Protein AF-A0A938M8X5-F1 (afdb_monomer)

pLDDT: mean 92.8, std 8.5, range [55.0, 98.38]

Sequence (76 aa):
MKTLSDVTKEALALPVEDRVVLAQRVWQSVEHFASPEIEKAWLDEADRRWQEIEEGKVRCHPADKVMKRARATLAR

Radius of gyration: 18.86 Å; Cα contacts (8 Å, |Δi|>4): 12; chains: 1; bounding box: 45×27×39 Å

Foldseek 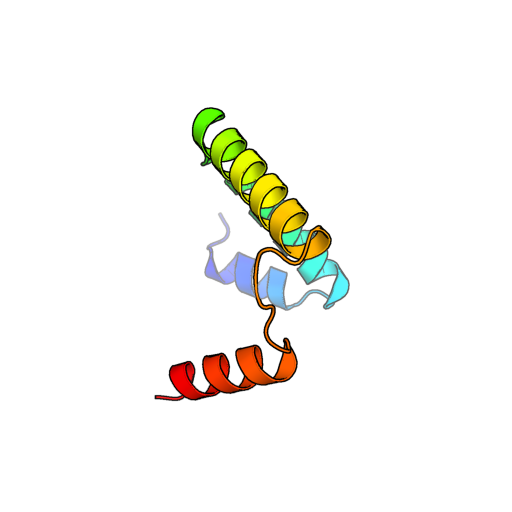3Di:
DDDPVRVVVVLVPDDPVVNVVVVVVVCVVVVVPDDPVRVVVVVVVVVVVVVCVVVVVDDDDDPVVVVVVVVVVVVD

Solvent-accessible surface area (backbone atoms only — not comparable to full-atom values): 4605 Å² total; per-residue (Å²): 132,83,50,72,68,56,52,50,53,57,51,68,71,44,59,71,70,57,36,52,55,49,51,50,54,56,47,61,74,54,63,76,72,57,53,73,66,54,52,48,54,52,50,55,51,51,53,52,54,51,51,33,49,78,72,59,75,48,87,84,74,64,64,69,62,52,52,53,54,54,54,60,63,72,75,110

Secondary structure (DSSP, 8-state):
---HHHHHHHHHHS-HHHHHHHHHHHHHHHGGGS-HHHHHHHHHHHHHHHHHHHTT-S----HHHHHHHHHHHHT-

Structure (mmCIF, N/CA/C/O backbo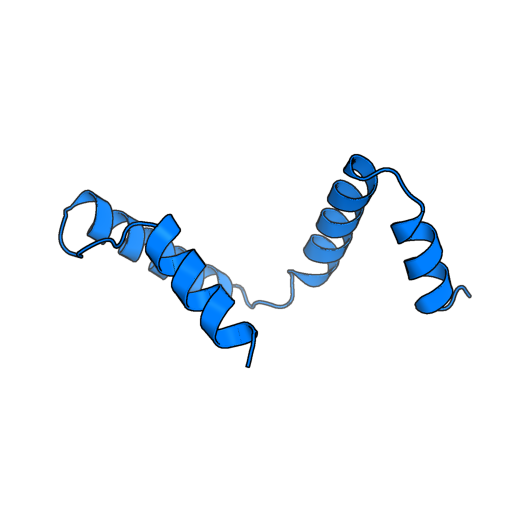ne):
data_AF-A0A938M8X5-F1
#
_entry.id   AF-A0A938M8X5-F1
#
loop_
_atom_site.group_PDB
_atom_site.id
_atom_site.type_symbol
_atom_site.label_atom_id
_atom_site.label_alt_id
_atom_site.label_comp_id
_atom_site.label_asym_id
_atom_site.label_entity_id
_atom_site.label_seq_id
_atom_site.pdbx_PDB_ins_code
_atom_site.Cartn_x
_atom_site.Cartn_y
_atom_site.Cartn_z
_atom_site.occupancy
_atom_site.B_iso_or_equiv
_atom_site.auth_seq_id
_atom_site.auth_comp_id
_atom_site.auth_asym_id
_atom_site.auth_atom_id
_atom_site.pdbx_PDB_model_num
ATOM 1 N N . MET A 1 1 ? 24.326 1.103 -20.937 1.00 77.44 1 MET A N 1
ATOM 2 C CA . MET A 1 1 ? 23.314 1.232 -19.865 1.00 77.44 1 MET A CA 1
ATOM 3 C C . MET A 1 1 ? 21.958 0.947 -20.492 1.00 77.44 1 MET A C 1
ATOM 5 O O . MET A 1 1 ? 21.742 1.439 -21.592 1.00 77.44 1 MET A O 1
ATOM 9 N N . LYS A 1 2 ? 21.102 0.121 -19.879 1.00 88.62 2 LYS A N 1
ATOM 10 C CA . LYS A 1 2 ? 19.750 -0.130 -20.412 1.00 88.62 2 LYS A CA 1
ATOM 11 C C . LYS A 1 2 ? 18.899 1.134 -20.276 1.00 88.62 2 LYS A C 1
ATOM 13 O O . LYS A 1 2 ? 19.038 1.847 -19.283 1.00 88.62 2 LYS A O 1
ATOM 18 N N . THR A 1 3 ? 18.052 1.425 -21.260 1.00 96.69 3 THR A N 1
ATOM 19 C CA . THR A 1 3 ? 17.085 2.529 -21.165 1.00 96.69 3 THR A CA 1
ATOM 20 C C . THR A 1 3 ? 15.870 2.106 -20.339 1.00 96.69 3 THR A C 1
ATOM 22 O O . THR A 1 3 ? 15.631 0.914 -20.145 1.00 96.69 3 THR A O 1
ATOM 25 N N . LEU A 1 4 ? 15.056 3.068 -19.886 1.00 95.69 4 LEU A N 1
ATOM 26 C CA . LEU A 1 4 ? 13.784 2.755 -19.226 1.00 95.69 4 LEU A CA 1
ATOM 27 C C . LEU A 1 4 ? 12.903 1.861 -20.113 1.00 95.69 4 LEU A C 1
ATOM 29 O O . LEU A 1 4 ? 12.321 0.905 -19.618 1.00 95.69 4 LEU A O 1
ATOM 33 N N . SER A 1 5 ? 12.866 2.120 -21.426 1.00 97.19 5 SER A N 1
ATOM 34 C CA . SER A 1 5 ? 12.097 1.304 -22.373 1.00 97.19 5 SER A CA 1
ATOM 35 C C . SER A 1 5 ? 12.584 -0.145 -22.416 1.00 97.19 5 SER A C 1
ATOM 37 O O . SER A 1 5 ? 11.759 -1.059 -22.419 1.00 97.19 5 SER A O 1
ATOM 39 N N . ASP A 1 6 ? 13.901 -0.364 -22.398 1.00 97.19 6 ASP A N 1
ATOM 40 C CA . ASP A 1 6 ? 14.480 -1.712 -22.392 1.00 97.19 6 ASP A CA 1
ATOM 41 C C . ASP A 1 6 ? 14.113 -2.460 -21.104 1.00 97.19 6 ASP A C 1
ATOM 43 O O . ASP A 1 6 ? 13.640 -3.593 -21.157 1.00 97.19 6 ASP A O 1
ATOM 47 N N . VAL A 1 7 ? 14.237 -1.797 -19.949 1.00 96.44 7 VAL A N 1
ATOM 48 C CA . VAL A 1 7 ? 13.892 -2.382 -18.641 1.00 96.44 7 VAL A CA 1
ATOM 49 C C . VAL A 1 7 ? 12.392 -2.664 -18.532 1.00 96.44 7 VAL A C 1
ATOM 51 O O . VAL A 1 7 ? 12.005 -3.717 -18.033 1.00 96.44 7 VAL A O 1
ATOM 54 N N . THR A 1 8 ? 11.530 -1.772 -19.029 1.00 96.62 8 THR A N 1
ATOM 55 C CA . THR A 1 8 ? 10.079 -1.997 -19.040 1.00 96.62 8 THR A CA 1
ATOM 56 C C . THR A 1 8 ? 9.708 -3.191 -19.912 1.00 96.62 8 THR A C 1
ATOM 58 O O . THR A 1 8 ? 8.895 -4.010 -19.493 1.00 96.62 8 THR A O 1
ATOM 61 N N . LYS A 1 9 ? 10.304 -3.329 -21.103 1.00 97.81 9 LYS A N 1
ATOM 62 C CA . LYS A 1 9 ? 10.051 -4.484 -21.980 1.00 97.81 9 LYS A CA 1
ATOM 63 C C . LYS A 1 9 ? 10.441 -5.796 -21.305 1.00 97.81 9 LYS A C 1
ATOM 65 O O . LYS A 1 9 ? 9.660 -6.740 -21.332 1.00 97.81 9 LYS A O 1
ATOM 70 N N . GLU A 1 10 ? 11.610 -5.837 -20.673 1.00 97.06 10 GLU A N 1
ATOM 71 C CA . GLU A 1 10 ? 12.073 -7.017 -19.938 1.00 97.06 10 GLU A CA 1
ATOM 72 C C . GLU A 1 10 ? 11.169 -7.340 -18.742 1.00 97.06 10 GLU A C 1
ATOM 74 O O . GLU A 1 10 ? 10.768 -8.488 -18.573 1.00 97.06 10 GLU A O 1
ATOM 79 N N . ALA A 1 11 ? 10.780 -6.331 -17.957 1.00 97.12 11 ALA A N 1
ATOM 80 C CA . ALA A 1 11 ? 9.868 -6.500 -16.829 1.00 97.12 11 ALA A CA 1
ATOM 81 C C . ALA A 1 11 ? 8.495 -7.028 -17.271 1.00 97.12 11 ALA A C 1
ATOM 83 O O . ALA A 1 11 ? 7.939 -7.915 -16.632 1.00 97.12 11 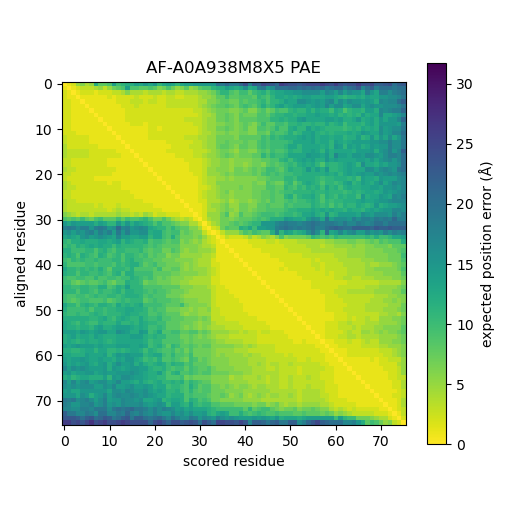ALA A O 1
ATOM 84 N N . LEU A 1 12 ? 7.943 -6.517 -18.376 1.00 97.19 12 LEU A N 1
ATOM 85 C CA . LEU A 1 12 ? 6.640 -6.949 -18.885 1.00 97.19 12 LEU A CA 1
ATOM 86 C C . LEU A 1 12 ? 6.666 -8.342 -19.532 1.00 97.19 12 LEU A C 1
ATOM 88 O O . LEU A 1 12 ? 5.612 -8.971 -19.622 1.00 97.19 12 LEU A O 1
ATOM 92 N N . ALA A 1 13 ? 7.838 -8.837 -19.939 1.00 97.88 13 ALA A N 1
ATOM 93 C CA . ALA A 1 13 ? 8.011 -10.188 -20.474 1.00 97.88 13 ALA A CA 1
ATOM 94 C C . ALA A 1 13 ? 8.007 -11.287 -19.392 1.00 97.88 13 ALA A C 1
ATOM 96 O O . ALA A 1 13 ? 7.872 -12.464 -19.723 1.00 97.88 13 ALA A O 1
ATOM 97 N N . LEU A 1 14 ? 8.145 -10.924 -18.111 1.00 98.19 14 LEU A N 1
ATOM 98 C CA . LEU A 1 14 ? 8.095 -11.871 -16.995 1.00 98.19 14 LEU A CA 1
ATOM 99 C C . LEU A 1 14 ? 6.680 -12.448 -16.791 1.00 98.19 14 LEU A C 1
ATOM 101 O O . LEU A 1 14 ? 5.693 -11.772 -17.114 1.00 98.19 14 LEU A O 1
ATOM 105 N N . PRO A 1 15 ? 6.548 -13.646 -16.189 1.00 98.31 15 PRO A N 1
ATOM 106 C CA . PRO A 1 15 ? 5.277 -14.152 -15.664 1.00 98.31 15 PRO A CA 1
ATOM 107 C C . PRO A 1 15 ? 4.600 -13.157 -14.711 1.00 98.31 15 PRO A C 1
ATOM 109 O O . PRO A 1 15 ? 5.262 -12.329 -14.086 1.00 98.31 15 PRO A O 1
ATOM 112 N N . VAL A 1 16 ? 3.268 -13.219 -14.597 1.00 96.75 16 VAL A N 1
ATOM 113 C CA . VAL A 1 16 ? 2.474 -12.256 -13.803 1.00 96.75 16 VAL A CA 1
ATOM 114 C C . VAL A 1 16 ? 2.965 -12.187 -12.357 1.00 96.75 16 VAL A C 1
ATOM 116 O O . VAL A 1 16 ? 3.095 -11.098 -11.805 1.00 96.75 16 VAL A O 1
ATOM 119 N N . GLU A 1 17 ? 3.263 -13.339 -11.770 1.00 97.19 17 GLU A N 1
ATOM 120 C CA . GLU A 1 17 ? 3.700 -13.509 -10.389 1.00 97.19 17 GLU A CA 1
ATOM 121 C C . GLU A 1 17 ? 5.021 -12.767 -10.143 1.00 97.19 17 GLU A C 1
ATOM 123 O O . GLU A 1 17 ? 5.134 -11.968 -9.210 1.00 97.19 17 GLU A O 1
ATOM 128 N N . ASP A 1 18 ? 5.984 -12.935 -11.048 1.00 97.88 18 ASP A N 1
ATOM 129 C CA . ASP A 1 18 ? 7.284 -12.267 -10.979 1.00 97.88 18 ASP A CA 1
ATOM 130 C C . ASP A 1 18 ? 7.165 -10.760 -11.220 1.00 97.88 18 ASP A C 1
ATOM 132 O O . ASP A 1 18 ? 7.875 -9.972 -10.589 1.00 97.88 18 ASP A O 1
ATOM 136 N N . ARG A 1 19 ? 6.233 -10.326 -12.081 1.00 98.06 19 ARG A N 1
ATOM 137 C CA . ARG A 1 19 ? 5.953 -8.895 -12.274 1.00 98.06 19 ARG A CA 1
ATOM 138 C C . ARG A 1 19 ? 5.428 -8.242 -11.006 1.00 98.06 19 ARG A C 1
ATOM 140 O O . ARG A 1 19 ? 5.828 -7.119 -10.713 1.00 98.06 19 ARG A O 1
ATOM 147 N N . VAL A 1 20 ? 4.562 -8.924 -10.257 1.00 97.12 20 VAL A N 1
ATOM 148 C CA . VAL A 1 20 ? 4.054 -8.423 -8.969 1.00 97.12 20 VAL A CA 1
ATOM 149 C C . VAL A 1 20 ? 5.200 -8.275 -7.971 1.00 97.12 20 VAL A C 1
ATOM 151 O O . VAL A 1 20 ? 5.341 -7.219 -7.354 1.00 97.12 20 VAL A O 1
ATOM 154 N N . VAL A 1 21 ? 6.068 -9.286 -7.861 1.00 97.62 21 VAL A N 1
ATOM 155 C CA . VAL A 1 21 ? 7.243 -9.228 -6.976 1.00 97.62 21 VAL A CA 1
ATOM 156 C C . VAL A 1 21 ? 8.192 -8.096 -7.382 1.00 97.62 21 VAL A C 1
ATOM 158 O O . VAL A 1 21 ? 8.667 -7.351 -6.524 1.00 97.62 21 VAL A O 1
ATOM 161 N N . LEU A 1 22 ? 8.461 -7.931 -8.680 1.00 97.25 22 LEU A N 1
ATOM 162 C CA . LEU A 1 22 ? 9.314 -6.856 -9.185 1.00 97.25 22 LEU A CA 1
ATOM 163 C C . LEU A 1 22 ? 8.705 -5.477 -8.912 1.00 97.25 22 LEU A C 1
ATOM 165 O O . LEU A 1 22 ? 9.411 -4.593 -8.429 1.00 97.25 22 LEU A O 1
ATOM 169 N N . ALA A 1 23 ? 7.407 -5.300 -9.168 1.00 96.31 23 ALA A N 1
ATOM 170 C CA . ALA A 1 23 ? 6.701 -4.055 -8.886 1.00 96.31 23 ALA A CA 1
ATOM 171 C C . ALA A 1 23 ? 6.789 -3.686 -7.399 1.00 96.31 23 ALA A C 1
ATOM 173 O O . ALA A 1 23 ? 7.102 -2.541 -7.084 1.00 96.31 23 ALA A O 1
ATOM 174 N N . GLN A 1 24 ? 6.614 -4.659 -6.497 1.00 94.38 24 GLN A N 1
ATOM 175 C CA . GLN A 1 24 ? 6.746 -4.436 -5.057 1.00 94.38 24 GLN A CA 1
ATOM 176 C C . GLN A 1 24 ? 8.158 -3.979 -4.672 1.00 94.38 24 GLN A C 1
ATOM 178 O O . GLN A 1 24 ? 8.309 -3.027 -3.915 1.00 94.38 24 GLN A O 1
ATOM 183 N N . ARG A 1 25 ? 9.204 -4.615 -5.215 1.00 94.94 25 ARG A N 1
ATOM 184 C CA . ARG A 1 25 ? 10.598 -4.223 -4.936 1.00 94.94 25 ARG A CA 1
ATOM 185 C C . ARG A 1 25 ? 10.910 -2.814 -5.435 1.00 94.94 25 ARG A C 1
ATOM 187 O O . ARG A 1 25 ? 11.569 -2.049 -4.736 1.00 94.94 25 ARG A O 1
ATOM 194 N N . VAL A 1 26 ? 10.440 -2.469 -6.636 1.00 93.62 26 VAL A N 1
ATOM 195 C CA . VAL A 1 26 ? 10.601 -1.116 -7.190 1.00 93.62 26 VAL A CA 1
ATOM 196 C C . VAL A 1 26 ? 9.863 -0.103 -6.322 1.00 93.62 26 VAL A C 1
ATOM 198 O O . VAL A 1 26 ? 10.440 0.928 -5.987 1.00 93.62 26 VAL A O 1
ATOM 201 N N . TRP A 1 27 ? 8.634 -0.412 -5.905 1.00 89.38 27 TRP A N 1
ATOM 202 C CA . TRP A 1 27 ? 7.861 0.443 -5.009 1.00 89.38 27 TRP A CA 1
ATOM 203 C C . TRP A 1 27 ? 8.591 0.684 -3.685 1.00 89.38 27 TRP A C 1
ATOM 205 O O . TRP A 1 27 ? 8.846 1.830 -3.334 1.00 89.38 27 TRP A O 1
ATOM 215 N N . GLN A 1 28 ? 9.044 -0.378 -3.017 1.00 86.75 28 GLN A N 1
ATOM 216 C CA . GLN A 1 28 ? 9.808 -0.274 -1.769 1.00 86.75 28 GLN A CA 1
ATOM 217 C C . GLN A 1 28 ? 11.084 0.561 -1.920 1.00 86.75 28 GLN A C 1
ATOM 219 O O . GLN A 1 28 ? 11.450 1.292 -1.008 1.00 86.75 28 GLN A O 1
ATOM 224 N N . SER A 1 29 ? 11.751 0.501 -3.079 1.00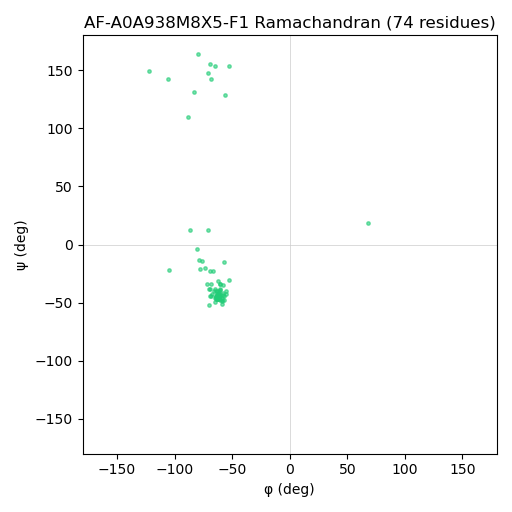 88.50 29 SER A N 1
ATOM 225 C CA . SER A 1 29 ? 12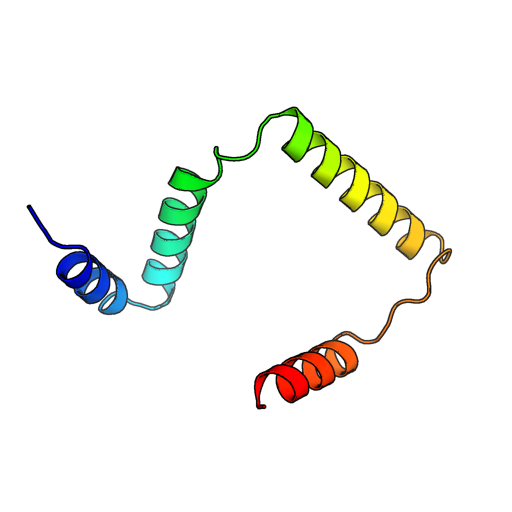.956 1.306 -3.323 1.00 88.50 29 SER A CA 1
ATOM 226 C C . SER A 1 29 ? 12.690 2.812 -3.382 1.00 88.50 29 SER A C 1
ATOM 228 O O . SER A 1 29 ? 13.611 3.599 -3.162 1.00 88.50 29 SER A O 1
ATOM 230 N N . VAL A 1 30 ? 11.451 3.215 -3.683 1.00 85.00 30 VAL A N 1
ATOM 231 C CA . VAL A 1 30 ? 11.055 4.626 -3.758 1.00 85.00 30 VAL A CA 1
ATOM 232 C C . VAL A 1 30 ? 10.239 5.075 -2.552 1.00 85.00 30 VAL A C 1
ATOM 234 O O . VAL A 1 30 ? 10.245 6.262 -2.266 1.00 85.00 30 VAL A O 1
ATOM 237 N N . GLU A 1 31 ? 9.603 4.157 -1.817 1.00 73.56 31 GLU A N 1
ATOM 238 C CA . GLU A 1 31 ? 8.688 4.399 -0.685 1.00 73.56 31 GLU A CA 1
ATOM 239 C C . GLU A 1 31 ? 9.295 5.219 0.471 1.00 73.56 31 GLU A C 1
ATOM 241 O O . GLU A 1 31 ? 8.571 5.819 1.258 1.00 73.56 31 GLU A O 1
ATOM 246 N N . HIS A 1 32 ? 10.619 5.375 0.513 1.00 68.75 32 HIS A N 1
ATOM 247 C CA . HIS A 1 32 ? 11.328 6.255 1.451 1.00 68.75 32 HIS A CA 1
ATOM 248 C C . HIS A 1 32 ? 11.152 7.768 1.187 1.00 68.75 32 HIS A C 1
ATOM 250 O O . HIS A 1 32 ? 11.896 8.578 1.737 1.00 68.75 32 HIS A O 1
ATOM 256 N N . PHE A 1 33 ? 10.213 8.179 0.326 1.00 63.34 33 PHE A N 1
ATOM 257 C CA . PHE A 1 33 ? 9.963 9.592 0.018 1.00 63.34 33 PHE A CA 1
ATOM 258 C C . PHE A 1 33 ? 9.163 10.325 1.107 1.00 63.34 33 PHE A C 1
ATOM 260 O O . PHE A 1 33 ? 9.179 11.557 1.148 1.00 63.34 33 PHE A O 1
ATOM 267 N N . ALA A 1 34 ? 8.431 9.597 1.956 1.00 69.94 34 ALA A N 1
ATOM 268 C CA . ALA A 1 34 ? 7.662 10.190 3.042 1.00 69.94 34 ALA A CA 1
ATOM 269 C C . ALA A 1 34 ? 8.573 10.442 4.248 1.00 69.94 34 ALA A C 1
ATOM 271 O O . ALA A 1 34 ? 9.319 9.560 4.670 1.00 69.94 34 ALA A O 1
ATOM 272 N N . SER A 1 35 ? 8.518 11.649 4.815 1.00 84.44 35 SER A N 1
ATOM 273 C CA . SER A 1 35 ? 9.195 11.904 6.085 1.00 84.44 35 SER A CA 1
ATOM 274 C C . SER A 1 35 ? 8.542 11.067 7.199 1.00 84.44 35 SER A C 1
ATOM 276 O O . SER A 1 35 ? 7.346 10.763 7.097 1.00 84.44 35 SER A O 1
ATOM 278 N N . PRO A 1 36 ? 9.269 10.717 8.277 1.00 86.69 36 PRO A N 1
ATOM 279 C CA . PRO A 1 36 ? 8.701 9.966 9.401 1.00 86.69 36 PRO A CA 1
ATOM 280 C C . PRO A 1 36 ? 7.429 10.603 9.981 1.00 86.69 36 PRO A C 1
ATOM 282 O O . PRO A 1 36 ? 6.535 9.914 10.468 1.00 86.69 36 PRO A O 1
ATOM 285 N N . GLU A 1 37 ? 7.314 11.930 9.905 1.00 90.00 37 GLU A N 1
ATOM 286 C CA . GLU A 1 37 ? 6.132 12.672 10.342 1.00 90.00 37 GLU A CA 1
ATOM 287 C C . GLU A 1 37 ? 4.923 12.424 9.431 1.00 90.00 37 GLU A C 1
ATOM 289 O O . GLU A 1 37 ? 3.802 12.309 9.926 1.00 90.00 37 GLU A O 1
ATOM 294 N N . ILE A 1 38 ? 5.137 12.323 8.114 1.00 88.75 38 ILE A N 1
ATOM 295 C CA . ILE A 1 38 ? 4.082 12.002 7.143 1.00 88.75 38 ILE A CA 1
ATOM 296 C C . ILE A 1 38 ? 3.630 10.554 7.327 1.00 88.75 38 ILE A C 1
ATOM 298 O O . ILE A 1 38 ? 2.427 10.303 7.357 1.00 88.75 38 ILE A O 1
ATOM 302 N N . GLU A 1 39 ? 4.573 9.624 7.492 1.00 87.81 39 GLU A N 1
ATOM 303 C CA . GLU A 1 39 ? 4.267 8.214 7.753 1.00 87.81 39 GLU A CA 1
ATOM 304 C C . GLU A 1 39 ? 3.430 8.064 9.028 1.00 87.81 39 GLU A C 1
ATOM 306 O O . GLU A 1 39 ? 2.364 7.447 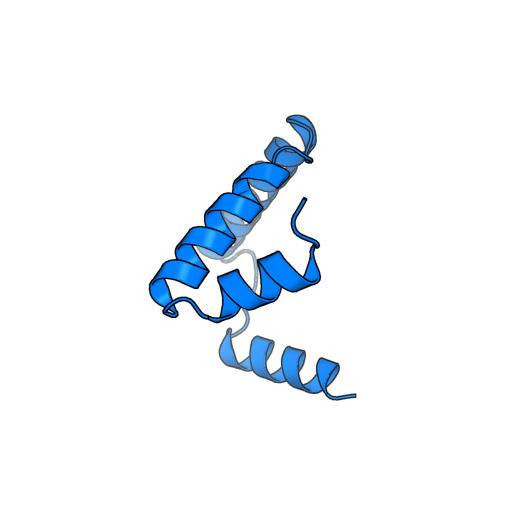9.008 1.00 87.81 39 GLU A O 1
ATOM 311 N N . LYS A 1 40 ? 3.845 8.724 10.116 1.00 91.81 40 LYS A N 1
ATOM 312 C CA . LYS A 1 40 ? 3.083 8.739 11.364 1.00 91.81 40 LYS A CA 1
ATOM 313 C C . LYS A 1 40 ? 1.677 9.313 11.176 1.00 91.81 40 LYS A C 1
ATOM 315 O O . LYS A 1 40 ? 0.712 8.694 11.606 1.00 91.81 40 LYS A O 1
ATOM 320 N N . ALA A 1 41 ? 1.546 10.464 10.515 1.00 94.81 41 ALA A N 1
ATOM 321 C CA . ALA A 1 41 ? 0.242 11.085 10.285 1.00 94.81 41 ALA A CA 1
ATOM 322 C C . ALA A 1 41 ? -0.701 10.190 9.459 1.00 94.81 41 ALA A C 1
ATOM 324 O O . ALA A 1 41 ? -1.910 10.192 9.684 1.00 94.81 41 ALA A O 1
ATOM 325 N N . TRP A 1 42 ? -0.159 9.415 8.515 1.00 93.12 42 TRP A N 1
ATOM 326 C CA . TRP A 1 42 ? -0.929 8.437 7.745 1.00 93.12 42 TRP A CA 1
ATOM 327 C C . TRP A 1 42 ? -1.406 7.266 8.603 1.00 93.12 42 TRP A C 1
ATOM 329 O O . TRP A 1 42 ? -2.572 6.885 8.495 1.00 93.12 42 TRP A O 1
ATOM 339 N N . LEU A 1 43 ? -0.534 6.718 9.451 1.00 94.75 43 LEU A N 1
ATOM 340 C CA . LEU A 1 43 ? -0.884 5.626 10.363 1.00 94.75 43 LEU A CA 1
ATOM 341 C C . LEU A 1 43 ? -1.939 6.067 11.386 1.00 94.75 43 LEU A C 1
ATOM 343 O O . LEU A 1 43 ? -2.963 5.400 11.522 1.00 94.75 43 LEU A O 1
ATOM 347 N N . ASP A 1 44 ? -1.746 7.231 12.011 1.00 97.50 44 ASP A N 1
ATOM 348 C CA . ASP A 1 44 ? -2.688 7.799 12.985 1.00 97.50 44 ASP A CA 1
ATOM 349 C C . ASP A 1 44 ? -4.089 7.982 12.362 1.00 97.50 44 ASP A C 1
ATOM 351 O O . ASP A 1 44 ? -5.114 7.665 12.971 1.00 97.50 44 ASP A O 1
ATOM 355 N N . GLU A 1 45 ? -4.153 8.464 11.117 1.00 97.75 45 GLU A N 1
ATOM 356 C CA . GLU A 1 45 ? -5.414 8.641 10.392 1.00 97.75 45 GLU A CA 1
ATOM 357 C C . GLU A 1 45 ? -6.059 7.306 9.990 1.00 97.75 45 GLU A C 1
ATOM 359 O O . GLU A 1 45 ? -7.287 7.177 10.035 1.00 97.75 45 GLU A O 1
ATOM 364 N N . ALA A 1 46 ? -5.260 6.312 9.594 1.00 97.38 46 ALA A N 1
ATOM 365 C CA . ALA A 1 46 ? -5.757 4.983 9.254 1.00 97.38 46 ALA A CA 1
ATOM 366 C C . ALA A 1 46 ? -6.392 4.300 10.475 1.00 97.38 46 ALA A C 1
ATOM 368 O O . ALA A 1 46 ? -7.529 3.827 10.380 1.00 97.38 46 ALA A O 1
ATOM 369 N N . ASP A 1 47 ? -5.711 4.331 11.622 1.00 98.19 47 ASP A N 1
ATOM 370 C CA . ASP A 1 47 ? -6.207 3.769 12.881 1.00 98.19 47 ASP A CA 1
ATOM 371 C C . ASP A 1 47 ? -7.478 4.481 13.351 1.00 98.19 47 ASP A C 1
ATOM 373 O O . ASP A 1 47 ? -8.469 3.829 13.693 1.00 98.19 47 ASP A O 1
ATOM 377 N N . ARG A 1 48 ? -7.503 5.820 13.290 1.00 98.25 48 ARG A N 1
ATOM 378 C CA . ARG A 1 48 ? -8.696 6.609 13.629 1.00 98.25 48 ARG A CA 1
ATOM 379 C C . ARG A 1 48 ? -9.898 6.208 12.772 1.00 98.25 48 ARG A C 1
ATOM 381 O O . ARG A 1 48 ? -10.987 5.986 13.300 1.00 98.25 48 ARG A O 1
ATOM 388 N N . ARG A 1 49 ? -9.721 6.099 11.449 1.00 97.38 49 ARG A N 1
ATOM 389 C CA . ARG A 1 49 ? -10.807 5.705 10.531 1.00 97.38 49 ARG A CA 1
ATOM 390 C C . ARG A 1 49 ? -11.280 4.283 10.775 1.00 97.38 49 ARG A C 1
ATOM 392 O O . ARG A 1 49 ? -12.476 4.027 10.674 1.00 97.38 49 ARG A O 1
ATOM 399 N N . TRP A 1 50 ? -10.362 3.370 11.075 1.00 97.75 50 TRP A N 1
ATOM 400 C CA . TRP A 1 50 ? -10.710 1.994 11.399 1.00 97.75 50 TRP A CA 1
ATOM 401 C C . TRP A 1 50 ? -11.581 1.922 12.658 1.00 97.75 50 TRP A C 1
ATOM 403 O O . TRP A 1 50 ? -12.650 1.314 12.629 1.00 97.75 50 TRP A O 1
ATOM 413 N N . GLN A 1 51 ? -11.194 2.626 13.724 1.00 98.38 51 GLN A N 1
ATOM 414 C CA . GLN A 1 51 ? -11.981 2.695 14.958 1.00 98.38 51 GLN A CA 1
ATOM 415 C C . GLN A 1 51 ? -13.372 3.296 14.731 1.00 98.38 51 GLN A C 1
ATOM 417 O O . GLN A 1 51 ? -14.361 2.752 15.208 1.00 98.38 51 GLN A O 1
ATOM 422 N N . GLU A 1 52 ? -13.483 4.376 13.954 1.00 98.19 52 GLU A N 1
ATOM 423 C CA . GLU A 1 52 ? -14.784 4.974 13.634 1.00 98.19 52 GLU A CA 1
ATOM 424 C C . GLU A 1 52 ? -15.726 4.010 12.898 1.00 98.19 52 GLU A C 1
ATOM 426 O O . GLU A 1 52 ? -16.944 4.081 13.087 1.00 98.19 52 GLU A O 1
ATOM 431 N N . ILE A 1 53 ? -15.177 3.126 12.059 1.00 97.44 53 ILE A N 1
ATOM 432 C CA . ILE A 1 53 ? -15.938 2.080 11.368 1.00 97.44 53 ILE A CA 1
ATOM 433 C C . ILE A 1 53 ? -16.408 1.021 12.367 1.00 97.44 53 ILE A C 1
ATOM 435 O O . ILE A 1 53 ? -17.605 0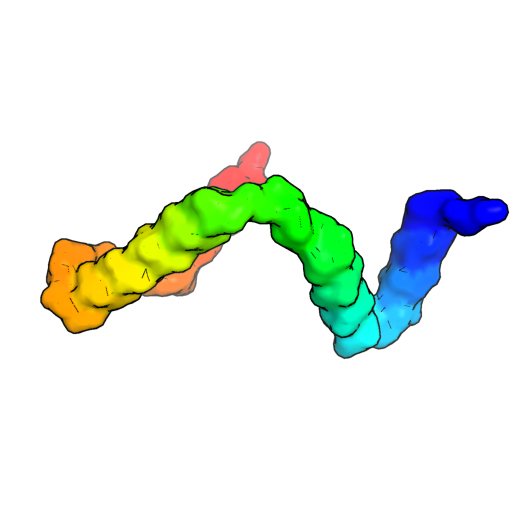.735 12.411 1.00 97.44 53 ILE A O 1
ATOM 439 N N . GLU A 1 54 ? -15.495 0.481 13.176 1.00 97.75 54 GLU A N 1
ATOM 440 C CA . GLU A 1 54 ? -15.786 -0.564 14.171 1.00 97.75 54 GLU A CA 1
ATOM 441 C C . GLU A 1 54 ? -16.810 -0.098 15.217 1.00 97.75 54 GLU A C 1
ATOM 443 O O . GLU A 1 54 ? -17.718 -0.836 15.594 1.00 97.75 54 GLU A O 1
ATOM 448 N N . GLU A 1 55 ? -16.722 1.162 15.639 1.00 97.88 55 GLU A N 1
ATOM 449 C CA . GLU A 1 55 ? -17.647 1.772 16.598 1.00 97.88 55 GLU A CA 1
ATOM 450 C C . GLU A 1 55 ? -18.968 2.235 15.955 1.00 97.88 55 GLU A C 1
ATOM 452 O O . GLU A 1 55 ? -19.856 2.733 16.648 1.00 97.88 55 GLU A O 1
ATOM 457 N N . GLY A 1 56 ? -19.113 2.117 14.630 1.00 96.94 56 GLY A N 1
ATOM 458 C CA . GLY A 1 56 ? -20.312 2.544 13.905 1.00 96.94 56 GLY A CA 1
ATOM 459 C C . GLY A 1 56 ? -20.531 4.062 13.881 1.00 96.94 56 GLY A C 1
ATOM 460 O O . GLY A 1 56 ? -21.641 4.520 13.602 1.00 96.94 56 GLY A O 1
ATOM 461 N N . LYS A 1 57 ? -19.489 4.859 14.153 1.00 98.00 57 LYS A N 1
ATOM 462 C CA . LYS A 1 57 ? -19.531 6.334 14.113 1.00 98.00 57 LYS A CA 1
ATOM 463 C C . LYS A 1 57 ? -19.682 6.876 12.694 1.00 98.00 57 LYS A C 1
ATOM 465 O O . LYS A 1 57 ? -20.152 7.999 12.508 1.00 98.00 57 LYS A O 1
ATOM 470 N N . VAL A 1 58 ? -19.302 6.085 11.691 1.00 97.12 58 VAL A N 1
ATOM 471 C CA . VAL A 1 58 ? -19.403 6.442 10.273 1.00 97.12 58 VAL A CA 1
ATOM 472 C C . VAL A 1 58 ? -20.249 5.443 9.493 1.00 97.12 58 VAL A C 1
ATOM 474 O O . VAL A 1 58 ? -20.287 4.246 9.772 1.00 97.12 58 VAL A O 1
ATOM 477 N N . ARG A 1 59 ? -20.920 5.936 8.448 1.00 95.44 59 ARG A N 1
ATOM 478 C CA . ARG A 1 59 ? -21.686 5.092 7.529 1.00 95.44 59 ARG A CA 1
ATOM 479 C C . ARG A 1 59 ? -20.789 4.587 6.403 1.00 95.44 59 ARG A C 1
ATOM 481 O O . ARG A 1 59 ? -20.452 5.340 5.492 1.00 95.44 59 ARG A O 1
ATOM 488 N N . CYS A 1 60 ? -20.483 3.295 6.416 1.00 95.12 60 CYS A N 1
ATOM 489 C CA . CYS A 1 60 ? -19.793 2.651 5.303 1.00 95.12 60 CYS A CA 1
ATOM 490 C C . CYS A 1 60 ? -20.701 2.511 4.071 1.00 95.12 60 CYS A C 1
ATOM 492 O O . CYS A 1 60 ? -21.916 2.308 4.169 1.00 95.12 60 CYS A O 1
ATOM 494 N N . HIS A 1 61 ? -20.093 2.588 2.888 1.00 95.50 61 HIS A N 1
ATOM 495 C CA . HIS A 1 61 ? -20.755 2.307 1.619 1.00 95.50 61 HIS A CA 1
ATOM 496 C C . HIS A 1 61 ? -20.293 0.951 1.071 1.00 95.50 61 HIS A C 1
ATOM 498 O O . HIS A 1 61 ? -19.107 0.642 1.167 1.00 95.50 61 HIS A O 1
ATOM 504 N N . PRO A 1 62 ? -21.185 0.159 0.445 1.00 96.38 62 PRO A N 1
ATOM 505 C CA . PRO A 1 62 ? -20.789 -1.082 -0.213 1.00 96.38 62 PRO A CA 1
ATOM 506 C C . PRO A 1 62 ? -19.699 -0.847 -1.267 1.00 96.38 62 PRO A C 1
ATOM 508 O O . PRO A 1 62 ? -19.839 0.027 -2.133 1.00 96.38 62 PRO A O 1
ATOM 511 N N . ALA A 1 63 ? -18.613 -1.617 -1.180 1.00 94.81 63 ALA A N 1
ATOM 512 C CA . ALA A 1 63 ? -17.422 -1.427 -2.005 1.00 94.81 63 ALA A CA 1
ATOM 513 C C . ALA A 1 63 ? -17.719 -1.561 -3.509 1.00 94.81 63 ALA A C 1
ATOM 515 O O . ALA A 1 63 ? -17.233 -0.768 -4.312 1.00 94.81 63 ALA A O 1
ATOM 516 N N . ASP A 1 64 ? -18.581 -2.503 -3.895 1.00 96.94 64 ASP A N 1
ATOM 517 C CA . ASP A 1 64 ? -19.036 -2.710 -5.274 1.00 96.94 64 ASP A CA 1
ATOM 518 C C . ASP A 1 64 ? -19.683 -1.444 -5.866 1.00 96.94 64 ASP A C 1
ATOM 520 O O . ASP A 1 64 ? -19.363 -1.034 -6.987 1.00 96.94 64 ASP A O 1
ATOM 524 N N . LYS A 1 65 ? -20.537 -0.766 -5.087 1.00 97.06 65 LYS A N 1
ATOM 525 C CA . LYS A 1 65 ? -21.215 0.469 -5.500 1.00 97.06 65 LYS A CA 1
ATOM 526 C C . LYS A 1 65 ? -20.231 1.622 -5.666 1.00 97.06 65 LYS A C 1
ATOM 528 O O . LYS A 1 65 ? -20.328 2.368 -6.645 1.00 97.06 65 LYS A O 1
ATOM 533 N N . VAL A 1 66 ? -19.281 1.759 -4.740 1.00 96.25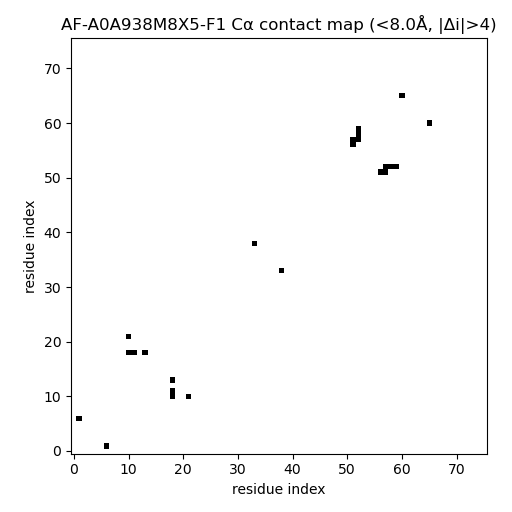 66 VAL A N 1
ATOM 534 C CA . VAL A 1 66 ? -18.239 2.797 -4.799 1.00 96.25 66 VAL A CA 1
ATOM 535 C C . VAL A 1 66 ? -17.335 2.580 -6.012 1.00 96.25 66 VAL A C 1
ATOM 537 O O . VAL A 1 66 ? -17.155 3.500 -6.812 1.00 96.25 66 VAL A O 1
ATOM 540 N N . MET A 1 67 ? -16.836 1.358 -6.215 1.00 96.25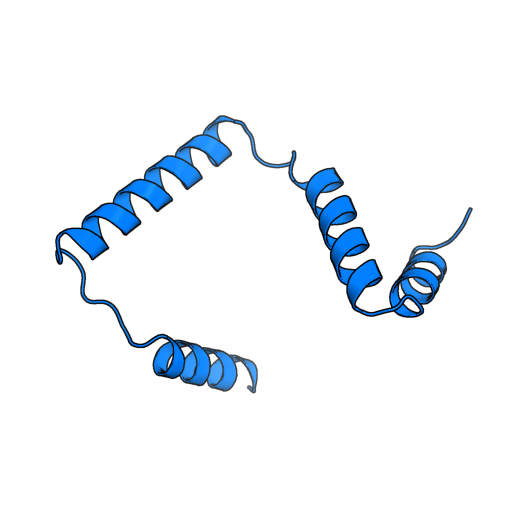 67 MET A N 1
ATOM 541 C CA . MET A 1 67 ? -15.943 1.032 -7.330 1.00 96.25 67 MET A CA 1
ATOM 542 C C . MET A 1 67 ? -16.628 1.194 -8.688 1.00 96.25 67 MET A C 1
ATOM 544 O O . MET A 1 67 ? -16.024 1.730 -9.619 1.00 96.25 67 MET A O 1
ATOM 548 N N . LYS A 1 68 ? -17.902 0.794 -8.809 1.00 96.50 68 LYS A N 1
ATOM 549 C CA . LYS A 1 68 ? -18.694 1.015 -10.028 1.00 96.50 68 LYS A CA 1
ATOM 550 C C . LYS A 1 68 ? -18.790 2.504 -10.367 1.00 96.50 68 LYS A C 1
ATOM 552 O O . LYS A 1 68 ? -18.572 2.882 -11.517 1.00 96.50 68 LYS A O 1
ATOM 557 N N . ARG A 1 69 ? -19.081 3.351 -9.372 1.00 95.88 69 ARG A N 1
ATOM 558 C CA . ARG A 1 69 ? -19.156 4.808 -9.552 1.00 95.88 69 ARG A CA 1
ATOM 559 C C . ARG A 1 69 ? -17.803 5.400 -9.952 1.00 95.88 69 ARG A C 1
ATOM 561 O O . ARG A 1 69 ? -17.763 6.195 -10.882 1.00 95.88 69 ARG A O 1
ATOM 568 N N . ALA A 1 70 ? -16.715 5.003 -9.289 1.00 95.75 70 ALA A N 1
ATOM 569 C CA . ALA A 1 70 ? -15.372 5.506 -9.584 1.00 95.75 70 ALA A CA 1
ATOM 570 C C . ALA A 1 70 ? -14.946 5.200 -11.029 1.00 95.75 70 ALA A C 1
ATOM 572 O O . ALA A 1 70 ? -14.531 6.103 -11.752 1.00 95.75 70 ALA A O 1
ATOM 573 N N . ARG A 1 71 ? -15.130 3.952 -11.484 1.00 95.62 71 ARG A N 1
ATOM 574 C CA . ARG A 1 71 ? -14.812 3.552 -12.866 1.00 95.62 71 ARG A CA 1
ATOM 575 C C . ARG A 1 71 ? -15.639 4.316 -13.899 1.00 95.62 71 ARG A C 1
ATOM 577 O O . ARG A 1 71 ? -15.092 4.725 -14.914 1.00 95.62 71 ARG A O 1
ATOM 584 N N . ALA A 1 72 ? -16.927 4.545 -13.631 1.00 95.44 72 ALA A N 1
ATOM 585 C CA . ALA A 1 72 ? -17.783 5.328 -14.523 1.00 95.44 72 ALA A CA 1
ATOM 586 C C . ALA A 1 72 ? -17.301 6.783 -14.685 1.00 95.44 72 ALA A C 1
ATOM 588 O O . ALA A 1 72 ? -17.470 7.360 -15.754 1.00 95.44 72 ALA A O 1
ATOM 589 N N . THR A 1 73 ? -16.685 7.369 -13.653 1.00 93.81 73 THR A N 1
ATOM 590 C CA . THR A 1 73 ? -16.112 8.724 -13.719 1.00 93.81 73 THR A CA 1
ATOM 591 C C . THR A 1 73 ? -14.837 8.784 -14.563 1.00 93.81 73 THR A C 1
ATOM 593 O O . THR A 1 73 ? -14.619 9.788 -15.228 1.00 93.81 73 THR A O 1
ATOM 596 N N . LEU A 1 74 ? -14.018 7.727 -14.558 1.00 89.69 74 LEU A N 1
ATOM 597 C CA . LEU A 1 74 ? -12.760 7.653 -15.321 1.00 89.69 74 LEU A CA 1
ATOM 598 C C . LEU A 1 74 ? -12.955 7.334 -16.812 1.00 89.69 74 LEU A C 1
ATOM 600 O O . LEU A 1 74 ? -12.012 7.444 -17.583 1.00 89.69 74 LEU A O 1
ATOM 604 N N . ALA A 1 75 ? -14.150 6.900 -17.214 1.00 77.44 75 ALA A N 1
ATOM 605 C CA . ALA A 1 75 ? -14.488 6.588 -18.604 1.00 77.44 75 ALA A CA 1
ATOM 606 C C . ALA A 1 75 ? -14.982 7.814 -19.406 1.00 77.44 75 ALA A C 1
ATOM 608 O O . ALA A 1 75 ? -15.571 7.645 -20.474 1.00 77.44 75 ALA A O 1
ATOM 609 N N . ARG A 1 76 ? -14.802 9.024 -18.866 1.00 55.00 76 ARG A N 1
ATOM 610 C CA . ARG A 1 76 ? -15.100 10.312 -19.507 1.00 55.00 76 ARG A CA 1
ATOM 611 C C . ARG A 1 76 ? -13.810 10.976 -19.954 1.00 55.00 76 ARG A C 1
ATOM 613 O O . ARG A 1 76 ? -13.871 11.661 -20.993 1.00 55.00 76 ARG A O 1
#

Mean predicted aligned error: 7.65 Å